Protein AF-A0A926UJN3-F1 (afdb_monomer_lite)

Foldseek 3Di:
DDPPVVVVVVVVVPDPCLVVVLVVLLVVLVVCVVVVNDPPVVSVVVSVVVSVVVVVVVVVVCVVVVVVVVVVVVVVVCVVVVVDDPVNVVVVVVVVVVVVVVVVVVVVVVVD

Structure (mmCIF, N/CA/C/O backbone):
data_AF-A0A926UJN3-F1
#
_entry.id   AF-A0A926UJN3-F1
#
loop_
_atom_site.group_PDB
_atom_site.id
_atom_site.type_symbol
_atom_site.label_atom_id
_atom_site.label_alt_id
_atom_site.label_comp_id
_atom_site.label_asym_id
_atom_site.label_entity_id
_atom_site.label_seq_id
_atom_site.pdbx_PDB_ins_code
_atom_site.Cartn_x
_atom_site.Cartn_y
_atom_site.Cartn_z
_atom_site.occupancy
_atom_site.B_iso_or_equiv
_atom_site.auth_seq_id
_atom_site.auth_comp_id
_atom_site.auth_asym_id
_atom_site.auth_atom_id
_atom_site.pdbx_PDB_model_num
ATOM 1 N N . MET A 1 1 ? -29.491 18.749 19.496 1.00 39.88 1 MET A N 1
ATOM 2 C CA . MET A 1 1 ? -29.226 18.064 18.212 1.00 39.88 1 MET A CA 1
ATOM 3 C C . MET A 1 1 ? -27.749 18.251 17.948 1.00 39.88 1 MET A C 1
ATOM 5 O O . MET A 1 1 ? -27.331 19.320 17.523 1.00 39.88 1 MET A O 1
ATOM 9 N N . ASP A 1 2 ? -26.965 17.272 18.386 1.00 44.94 2 ASP A N 1
ATOM 10 C CA . ASP A 1 2 ? -25.532 17.425 18.615 1.00 44.94 2 ASP A CA 1
ATOM 11 C C . ASP A 1 2 ? -24.741 17.242 17.319 1.00 44.94 2 ASP A C 1
ATOM 13 O O . ASP A 1 2 ? -24.585 16.139 16.801 1.00 44.94 2 ASP A O 1
ATOM 17 N N . ASN A 1 3 ? -24.199 18.349 16.813 1.00 51.34 3 ASN A N 1
ATOM 18 C CA . ASN A 1 3 ? -23.318 18.416 15.643 1.00 51.34 3 ASN A CA 1
ATOM 19 C C . ASN A 1 3 ? -21.894 17.883 15.915 1.00 51.34 3 ASN A C 1
ATOM 21 O O . ASN A 1 3 ? -20.962 18.234 15.197 1.00 51.34 3 ASN A O 1
ATOM 25 N N . ASN A 1 4 ? -21.691 17.047 16.939 1.00 54.56 4 ASN A N 1
ATOM 26 C CA . ASN A 1 4 ? -20.354 16.589 17.341 1.00 54.56 4 ASN A CA 1
ATOM 27 C C . ASN A 1 4 ? -19.987 15.181 16.831 1.00 54.56 4 ASN A C 1
ATOM 29 O O . ASN A 1 4 ? -18.877 14.705 17.055 1.00 54.56 4 ASN A O 1
ATOM 33 N N . ASN A 1 5 ? -20.896 14.519 16.111 1.00 65.56 5 ASN A N 1
ATOM 34 C CA . ASN A 1 5 ? -20.698 13.141 15.649 1.00 65.56 5 ASN A CA 1
ATOM 35 C C . ASN A 1 5 ? -19.831 13.013 14.391 1.00 65.56 5 ASN A C 1
ATOM 37 O O . ASN A 1 5 ? -19.266 11.951 14.158 1.00 65.56 5 ASN A O 1
ATOM 41 N N . TRP A 1 6 ? -19.674 14.072 13.595 1.00 61.94 6 TRP A N 1
ATOM 42 C CA . TRP A 1 6 ? -18.958 13.970 12.319 1.00 61.94 6 TRP A CA 1
ATOM 43 C C . TRP A 1 6 ? -17.430 13.909 12.499 1.00 61.94 6 TRP A C 1
ATOM 45 O O . TRP A 1 6 ? -16.751 13.206 11.754 1.00 61.94 6 TRP A O 1
ATOM 55 N N . LEU A 1 7 ? -16.888 14.572 13.530 1.00 63.06 7 LEU A N 1
ATOM 56 C CA . LEU A 1 7 ? -15.472 14.469 13.911 1.00 63.06 7 LEU A CA 1
ATOM 57 C C . LEU A 1 7 ? -15.157 13.120 14.563 1.00 63.06 7 LEU A C 1
ATOM 59 O O . LEU A 1 7 ? -14.108 12.546 14.292 1.00 63.06 7 LEU A O 1
ATOM 63 N N . GLN A 1 8 ? -16.077 12.582 15.370 1.00 60.38 8 GLN A N 1
ATOM 64 C CA . GLN A 1 8 ? -15.959 11.221 15.899 1.00 60.38 8 GLN A CA 1
ATOM 65 C C . GLN A 1 8 ? -16.030 10.186 14.773 1.00 60.38 8 GLN A C 1
ATOM 67 O O . GLN A 1 8 ? -15.220 9.268 14.748 1.00 60.38 8 GLN A O 1
ATOM 72 N N . GLN A 1 9 ? -16.918 10.373 13.795 1.00 55.62 9 GLN A N 1
ATOM 73 C CA . GLN A 1 9 ? -16.990 9.531 12.601 1.00 55.62 9 GLN A CA 1
ATOM 74 C C . GLN A 1 9 ? -15.716 9.616 11.760 1.00 55.62 9 GLN A C 1
ATOM 76 O O . GLN A 1 9 ? -15.220 8.582 11.337 1.00 55.62 9 GLN A O 1
ATOM 81 N N . LEU A 1 10 ? -15.122 10.798 11.578 1.00 60.38 10 LEU A N 1
ATOM 82 C CA . LEU A 1 10 ? -13.834 10.937 10.886 1.00 60.38 10 LEU A CA 1
ATOM 83 C C . LEU A 1 10 ? -12.664 10.307 11.654 1.00 60.38 10 LEU A C 1
ATOM 85 O O . LEU A 1 10 ? -11.766 9.740 11.039 1.00 60.38 10 LEU A O 1
ATOM 89 N N . MET A 1 11 ? -12.682 10.355 12.986 1.00 54.22 11 MET A N 1
ATOM 90 C CA . MET A 1 11 ? -11.666 9.723 13.834 1.00 54.22 11 MET A CA 1
ATOM 91 C C . MET A 1 11 ? -11.789 8.185 13.822 1.00 54.22 11 MET A C 1
ATOM 93 O O . MET A 1 11 ? -10.777 7.491 13.754 1.00 54.22 11 MET A O 1
ATOM 97 N N . ILE A 1 12 ? -13.023 7.665 13.786 1.00 53.56 12 ILE A N 1
ATOM 98 C CA . ILE A 1 12 ? -13.372 6.244 13.583 1.00 53.56 12 ILE A CA 1
ATOM 99 C C . ILE A 1 12 ? -12.974 5.758 12.183 1.00 53.56 12 ILE A C 1
ATOM 101 O O . ILE A 1 12 ? -12.542 4.624 12.007 1.00 53.56 12 ILE A O 1
ATOM 105 N N . LEU A 1 13 ? -13.076 6.628 11.180 1.00 51.91 13 LEU A N 1
ATOM 106 C CA . LEU A 1 13 ? -12.731 6.305 9.797 1.00 51.91 13 LEU A CA 1
ATOM 107 C C . LEU A 1 13 ? -11.220 6.377 9.512 1.00 51.91 13 LEU A C 1
ATOM 109 O O . LEU A 1 13 ? -10.779 5.848 8.496 1.00 51.91 13 LEU A O 1
ATOM 113 N N . GLY A 1 14 ? -10.426 7.014 10.381 1.00 60.34 14 GLY A N 1
ATOM 114 C CA . GLY A 1 14 ? -9.009 7.288 10.124 1.00 60.34 14 GLY A CA 1
ATOM 115 C C . GLY A 1 14 ? -7.999 6.335 10.772 1.00 60.34 14 GLY A C 1
ATOM 116 O O . GLY A 1 14 ? -6.887 6.225 10.264 1.00 60.34 14 GLY A O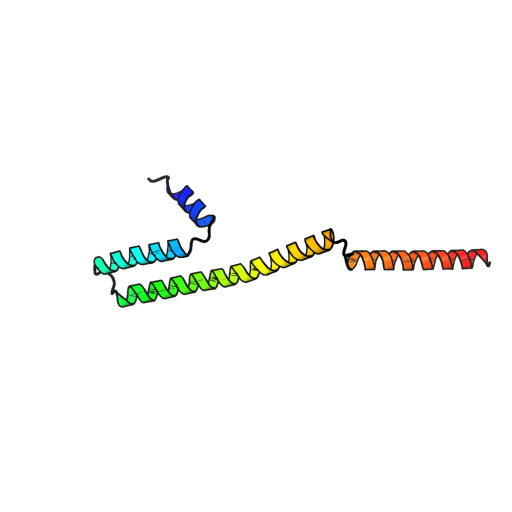 1
ATOM 117 N N . LEU A 1 15 ? -8.324 5.665 11.884 1.00 51.94 15 LEU A N 1
ATOM 118 C CA . LEU A 1 15 ? -7.320 4.949 12.689 1.00 51.94 15 LEU A CA 1
ATOM 119 C C . LEU A 1 15 ? -7.889 3.697 13.378 1.00 51.94 15 LEU A C 1
ATOM 121 O O . LEU A 1 15 ? -8.240 3.759 14.547 1.00 51.94 15 LEU A O 1
ATOM 125 N N . GLY A 1 16 ? -7.951 2.549 12.694 1.00 56.16 16 GLY A N 1
ATOM 126 C CA . GLY A 1 16 ? -7.963 1.211 13.327 1.00 56.16 16 GLY A CA 1
ATOM 127 C C . GLY A 1 16 ? -8.845 1.015 14.580 1.00 56.16 16 GLY A C 1
ATOM 128 O O . GLY A 1 16 ? -8.398 0.420 15.559 1.00 56.16 16 GLY A O 1
ATOM 129 N N . THR A 1 17 ? -10.081 1.527 14.594 1.00 55.62 17 THR A N 1
ATOM 130 C CA . THR A 1 17 ? -10.882 1.713 15.823 1.00 55.62 17 THR A CA 1
ATOM 131 C C . THR A 1 17 ? -11.702 0.505 16.283 1.00 55.62 17 THR A C 1
ATOM 133 O O . THR A 1 17 ? -12.658 0.667 17.041 1.00 55.62 17 THR A O 1
ATOM 136 N N . THR A 1 18 ? -11.381 -0.724 15.882 1.00 61.44 18 THR A N 1
ATOM 137 C CA . THR A 1 18 ? -12.142 -1.890 16.371 1.00 61.44 18 THR A CA 1
ATOM 138 C C . THR A 1 18 ? -12.004 -2.117 17.872 1.00 61.44 18 THR A C 1
ATOM 140 O O . THR A 1 18 ? -12.944 -2.626 18.472 1.00 61.44 18 THR A O 1
ATOM 143 N N . SER A 1 19 ? -10.894 -1.709 18.504 1.00 61.03 19 SER A N 1
ATOM 144 C CA . SER A 1 19 ? -10.773 -1.768 19.970 1.00 61.03 19 SER A CA 1
ATOM 145 C C . SER A 1 19 ? -11.759 -0.822 20.657 1.00 61.03 19 SER A C 1
ATOM 147 O O . SER A 1 19 ? -12.448 -1.228 21.582 1.00 61.03 19 SER A O 1
ATOM 149 N N . LEU A 1 20 ? -11.918 0.402 20.146 1.00 66.12 20 LEU A N 1
ATOM 150 C CA . LEU A 1 20 ? -12.853 1.382 20.705 1.00 66.12 20 LEU A CA 1
ATOM 151 C C . LEU A 1 20 ? -14.318 0.970 20.506 1.00 66.12 20 LEU A C 1
ATOM 153 O O . LEU A 1 20 ? -15.152 1.212 21.376 1.00 66.12 20 LEU A O 1
ATOM 157 N N . VAL A 1 21 ? -14.639 0.325 19.379 1.00 72.12 21 VAL A N 1
ATOM 158 C CA . VAL A 1 21 ? -15.975 -0.245 19.138 1.00 72.12 21 VAL A CA 1
ATOM 159 C C . VAL A 1 21 ? -16.240 -1.423 20.078 1.00 72.12 21 VAL A C 1
ATOM 161 O O . VAL A 1 21 ? -17.320 -1.493 20.664 1.00 72.12 21 VAL A O 1
ATOM 164 N N . ALA A 1 22 ? -15.255 -2.304 20.279 1.00 74.06 22 ALA A N 1
ATOM 165 C CA . ALA A 1 22 ? -15.333 -3.402 21.242 1.00 74.06 22 ALA A CA 1
ATOM 166 C C . ALA A 1 22 ? -15.555 -2.890 22.674 1.00 74.06 22 ALA A C 1
ATOM 168 O O . ALA A 1 22 ? -16.452 -3.364 23.373 1.00 74.06 22 ALA A O 1
ATOM 169 N N . ASP A 1 23 ? -14.803 -1.867 23.083 1.00 74.12 23 ASP A N 1
ATOM 170 C CA . ASP A 1 23 ? -14.932 -1.241 24.399 1.00 74.12 23 ASP A CA 1
ATOM 171 C C . ASP A 1 23 ? -16.307 -0.586 24.577 1.00 74.12 23 ASP A C 1
ATOM 173 O O . ASP A 1 23 ? -16.927 -0.702 25.639 1.00 74.12 23 ASP A O 1
ATOM 177 N N . LYS A 1 24 ? -16.839 0.053 23.525 1.00 80.31 24 LYS A N 1
ATOM 178 C CA . LYS A 1 24 ? -18.170 0.665 23.572 1.00 80.31 24 LYS A CA 1
ATOM 179 C C . LYS A 1 24 ? -19.288 -0.375 23.643 1.00 80.31 24 LYS A C 1
ATOM 181 O O . LYS A 1 24 ? -20.233 -0.181 24.406 1.00 80.31 24 LYS A O 1
ATOM 186 N N . LEU A 1 25 ? -19.174 -1.479 22.905 1.00 78.88 25 LEU A N 1
ATOM 187 C CA . LEU A 1 25 ? -20.114 -2.603 22.981 1.00 78.88 25 LEU A CA 1
ATOM 188 C C . LEU A 1 25 ? -20.117 -3.228 24.377 1.00 78.88 25 LEU A C 1
ATOM 190 O O . LEU A 1 25 ? -21.185 -3.448 24.950 1.00 78.88 25 LEU A O 1
ATOM 194 N N . LYS A 1 26 ? -18.931 -3.426 24.957 1.00 80.25 26 LYS A N 1
ATOM 195 C CA . LYS A 1 26 ? -18.766 -3.925 26.323 1.00 80.25 26 LYS A CA 1
ATOM 196 C C . LYS A 1 26 ? -19.422 -3.014 27.357 1.00 80.25 26 LYS A C 1
ATOM 198 O O . LYS A 1 26 ? -20.152 -3.495 28.217 1.00 80.25 26 LYS A O 1
ATOM 203 N N . GLN A 1 27 ? -19.245 -1.702 27.220 1.00 82.06 27 GLN A N 1
ATOM 204 C CA . GLN A 1 27 ? -19.867 -0.722 28.109 1.00 82.06 27 GLN A CA 1
ATOM 205 C C . GLN A 1 27 ? -21.405 -0.763 28.051 1.00 82.06 27 GLN A C 1
ATOM 207 O O . GLN A 1 27 ? -22.054 -0.769 29.093 1.00 82.06 27 GLN A O 1
ATOM 212 N N . VAL A 1 28 ? -21.988 -0.817 26.848 1.00 83.75 28 VAL A N 1
ATOM 213 C CA . VAL A 1 28 ? -23.452 -0.864 26.667 1.00 83.75 28 VAL A CA 1
ATOM 214 C C . VAL A 1 28 ? -24.033 -2.173 27.204 1.00 83.75 28 VAL A C 1
ATOM 216 O O . VAL A 1 28 ? -25.071 -2.174 27.859 1.00 83.75 28 VAL A O 1
ATOM 219 N N . SER A 1 29 ? -23.345 -3.291 26.978 1.00 81.38 29 SER A N 1
ATOM 220 C CA . SER A 1 29 ? -23.700 -4.582 27.570 1.00 81.38 29 SER A CA 1
ATOM 221 C C . SER A 1 29 ? -23.702 -4.539 29.095 1.00 81.38 29 SER A C 1
ATOM 223 O O . SER A 1 29 ? -24.669 -4.973 29.716 1.00 81.38 29 SER A O 1
ATOM 225 N N . ASP A 1 30 ? -22.644 -4.005 29.709 1.00 83.19 30 ASP A N 1
ATOM 226 C CA . ASP A 1 30 ? -22.536 -3.928 31.167 1.00 83.19 30 ASP A CA 1
ATOM 227 C C . ASP A 1 30 ? -23.653 -3.061 31.775 1.00 83.19 30 ASP A C 1
ATOM 229 O O . ASP A 1 30 ? -24.143 -3.360 32.865 1.00 83.19 30 ASP A O 1
ATOM 233 N N . GLU A 1 31 ? -24.099 -2.017 31.071 1.00 84.19 31 GLU A N 1
ATOM 234 C CA . GLU A 1 31 ? -25.273 -1.221 31.451 1.00 84.19 31 GLU A CA 1
ATOM 235 C C . GLU A 1 31 ? -26.577 -2.030 31.352 1.00 84.19 31 GLU A C 1
ATOM 237 O O . GLU A 1 31 ? -27.379 -2.005 32.283 1.00 84.19 31 GLU A O 1
ATOM 242 N N . LEU A 1 32 ? -26.771 -2.821 30.292 1.00 81.94 32 LEU A N 1
ATOM 243 C CA . LEU A 1 32 ? -27.958 -3.674 30.121 1.00 81.94 32 LEU A CA 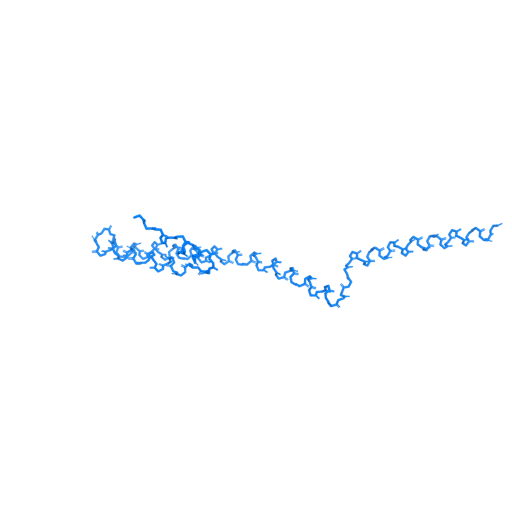1
ATOM 244 C C . LEU A 1 32 ? -28.030 -4.819 31.145 1.00 81.94 32 LEU A C 1
ATOM 246 O O . LEU A 1 32 ? -29.124 -5.193 31.580 1.00 81.94 32 LEU A O 1
ATOM 250 N N . VAL A 1 33 ? -26.875 -5.352 31.549 1.00 85.62 33 VAL A N 1
ATOM 251 C C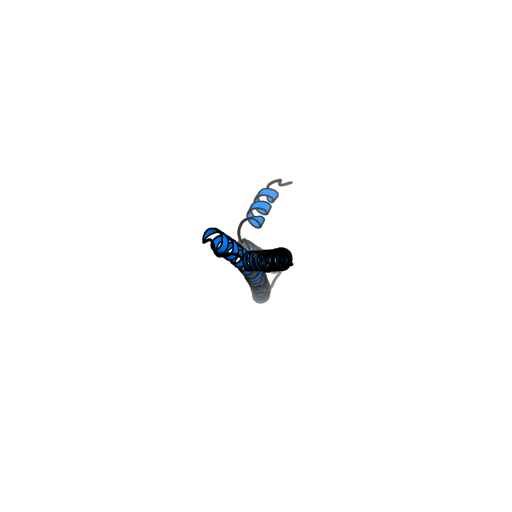A . VAL A 1 33 ? -26.758 -6.346 32.624 1.00 85.62 33 VAL A CA 1
ATOM 252 C C . VAL A 1 33 ? -27.063 -5.712 33.983 1.00 85.62 33 VAL A C 1
ATOM 254 O O . VAL A 1 33 ? -27.803 -6.295 34.776 1.00 85.62 33 VAL A O 1
ATOM 257 N N . LYS A 1 34 ? -26.557 -4.499 34.251 1.00 83.44 34 LYS A N 1
ATOM 258 C CA . LYS A 1 34 ? -26.874 -3.741 35.478 1.00 83.44 34 LYS A CA 1
ATOM 259 C C . LYS A 1 34 ? -28.353 -3.378 35.584 1.00 83.44 34 LYS A C 1
ATOM 261 O O . LYS A 1 34 ? -28.909 -3.441 36.676 1.00 83.44 34 LYS A O 1
ATOM 266 N N . ASP A 1 35 ? -28.986 -3.062 34.460 1.00 85.38 35 ASP A N 1
ATOM 267 C CA . ASP A 1 35 ? -30.424 -2.806 34.348 1.00 85.38 35 ASP A CA 1
ATOM 268 C C . ASP A 1 35 ? -31.287 -4.075 34.508 1.00 85.38 35 ASP A C 1
ATOM 270 O O . ASP A 1 35 ? -32.516 -3.988 34.502 1.00 85.38 35 ASP A O 1
ATOM 274 N N . GLY A 1 36 ? -30.671 -5.262 34.609 1.00 80.38 36 GLY A N 1
ATOM 275 C CA . GLY A 1 36 ? -31.362 -6.550 34.727 1.00 80.38 36 GLY A CA 1
ATOM 276 C C . GLY A 1 36 ? -32.070 -7.004 33.447 1.00 80.38 36 GLY A C 1
ATOM 277 O O . GLY A 1 36 ? -32.836 -7.964 33.474 1.00 80.38 36 GLY A O 1
ATOM 278 N N . LYS A 1 37 ? -31.829 -6.321 32.320 1.00 79.44 37 LYS A N 1
ATOM 279 C CA . LYS A 1 37 ? -32.436 -6.621 31.013 1.00 79.44 37 LYS A CA 1
ATOM 280 C C . LYS A 1 37 ? -31.680 -7.705 30.248 1.00 79.44 37 LYS A C 1
ATOM 282 O O . LYS A 1 37 ? -32.212 -8.234 29.275 1.00 79.44 37 LYS A O 1
ATOM 287 N N . LEU A 1 38 ? -30.453 -8.021 30.665 1.00 80.12 38 LEU A N 1
ATOM 288 C CA . LEU A 1 38 ? -29.606 -9.026 30.033 1.00 80.12 38 LEU A CA 1
ATOM 289 C C . LEU A 1 38 ? -28.866 -9.864 31.077 1.00 80.12 38 LEU A C 1
ATOM 291 O O . LEU A 1 38 ? -28.404 -9.341 32.090 1.00 80.12 38 LEU A O 1
ATOM 295 N N . HIS A 1 39 ? -28.713 -11.162 30.813 1.00 82.19 39 HIS A N 1
ATOM 296 C CA . HIS A 1 39 ? -27.905 -12.030 31.666 1.00 82.19 39 HIS A CA 1
ATOM 297 C C . HIS A 1 39 ? -26.399 -11.803 31.424 1.00 82.19 39 HIS A C 1
ATOM 299 O O . HIS A 1 39 ? -25.984 -11.729 30.264 1.00 82.19 39 HIS A O 1
ATOM 305 N N . PRO A 1 40 ? -25.565 -11.750 32.484 1.00 80.88 40 PRO A N 1
ATOM 306 C CA . PRO A 1 40 ? -24.129 -11.482 32.372 1.00 80.88 40 PRO A CA 1
ATOM 307 C C . PRO A 1 40 ? -23.375 -12.478 31.485 1.00 80.88 40 PRO A C 1
ATOM 309 O O . PRO A 1 40 ? -22.471 -12.073 30.755 1.00 80.88 40 PRO A O 1
ATOM 312 N N . GLU A 1 41 ? -23.722 -13.770 31.547 1.00 83.00 41 GLU A N 1
ATOM 313 C CA . GLU A 1 41 ? -23.081 -14.792 30.711 1.00 83.00 41 GLU A CA 1
ATOM 314 C C . GLU A 1 41 ? -23.355 -14.564 29.221 1.00 83.00 41 GLU A C 1
ATOM 316 O O . GLU A 1 41 ? -22.423 -14.557 28.420 1.00 83.00 41 GLU A O 1
ATOM 321 N N . GLN A 1 42 ? -24.612 -14.301 28.860 1.00 79.38 42 GLN A N 1
ATOM 322 C CA . GLN A 1 42 ? -25.022 -14.113 27.465 1.00 79.38 42 GLN A CA 1
ATOM 323 C C . GLN A 1 42 ? -24.430 -12.834 26.865 1.00 79.38 42 GLN A C 1
ATOM 325 O O . GLN A 1 42 ? -24.046 -12.808 25.700 1.00 79.38 42 GLN A O 1
ATOM 330 N N . ALA A 1 43 ? -24.316 -11.773 27.667 1.00 79.56 43 ALA A N 1
ATOM 331 C CA . ALA A 1 43 ? -23.761 -10.501 27.219 1.00 79.56 43 ALA A CA 1
ATOM 332 C C . ALA A 1 43 ? -22.282 -10.629 26.813 1.00 79.56 43 ALA A C 1
ATOM 334 O O . ALA A 1 43 ? -21.864 -10.110 25.778 1.00 79.56 43 ALA A O 1
ATOM 335 N N . LYS A 1 44 ? -21.498 -11.366 27.612 1.00 81.50 44 LYS A N 1
ATOM 336 C CA . LYS A 1 44 ? -20.076 -11.608 27.338 1.00 81.50 44 LYS A CA 1
ATOM 337 C C . LYS A 1 44 ? -19.862 -12.443 26.084 1.00 81.50 44 LYS A C 1
ATOM 339 O O . LYS A 1 44 ? -19.015 -12.085 25.277 1.00 81.50 44 LYS A O 1
ATOM 344 N N . GLU A 1 45 ? -20.630 -13.515 25.921 1.00 85.50 45 GLU A N 1
ATOM 345 C CA . GLU A 1 45 ? -20.501 -14.424 24.778 1.00 85.50 45 GLU A CA 1
ATOM 346 C C . GLU A 1 45 ? -20.789 -13.703 23.453 1.00 85.50 45 GLU A C 1
ATOM 348 O O . GLU A 1 45 ? -19.989 -13.761 22.522 1.00 85.50 45 GLU A O 1
ATOM 353 N N . VAL A 1 46 ? -21.860 -12.902 23.413 1.00 84.31 46 VAL A N 1
ATOM 354 C CA . VAL A 1 46 ? -22.228 -12.110 22.229 1.00 84.31 46 VAL A CA 1
ATOM 355 C C . VAL A 1 46 ? -21.155 -11.075 21.873 1.00 84.31 46 VAL A C 1
ATOM 357 O O . VAL A 1 46 ? -20.855 -10.874 20.697 1.00 84.31 46 VAL A O 1
ATOM 360 N N . ILE A 1 47 ? -20.562 -10.406 22.866 1.00 83.44 47 ILE A N 1
ATOM 361 C CA . ILE A 1 47 ? -19.501 -9.422 22.611 1.00 83.44 47 ILE A CA 1
ATOM 362 C C . ILE A 1 47 ? -18.223 -10.098 22.133 1.00 83.44 47 ILE A C 1
ATOM 364 O O . ILE A 1 47 ? -17.619 -9.620 21.174 1.00 83.44 47 ILE A O 1
ATOM 368 N N . ASP A 1 48 ? -17.807 -11.187 22.775 1.00 84.62 48 ASP A N 1
ATOM 369 C CA . ASP A 1 48 ? -16.581 -11.892 22.405 1.00 84.62 48 ASP A CA 1
ATOM 370 C C . ASP A 1 48 ? -16.644 -12.408 20.961 1.00 84.62 48 ASP A C 1
ATOM 372 O O . ASP A 1 48 ? -15.657 -12.297 20.226 1.00 84.62 48 ASP A O 1
ATOM 376 N N . ASP A 1 49 ? -17.806 -12.895 20.521 1.00 85.38 49 ASP A N 1
ATOM 377 C CA . ASP A 1 49 ? -18.013 -13.345 19.144 1.00 85.38 49 ASP A CA 1
ATOM 378 C C . ASP A 1 49 ? -17.964 -12.188 18.139 1.00 85.38 49 ASP A C 1
ATOM 380 O O . ASP A 1 49 ? -17.266 -12.276 17.124 1.00 85.38 49 ASP A O 1
ATOM 384 N N . LEU A 1 50 ? -18.618 -11.064 18.448 1.00 82.31 50 LEU A N 1
ATOM 385 C CA . LEU A 1 50 ? -18.569 -9.858 17.615 1.00 82.31 50 LEU A CA 1
ATOM 386 C C . LEU A 1 50 ? -17.143 -9.311 17.483 1.00 82.31 50 LEU A C 1
ATOM 388 O O . LEU A 1 50 ? -16.702 -8.952 16.390 1.00 82.31 50 LEU A O 1
ATOM 392 N N . VAL A 1 51 ? -16.394 -9.270 18.585 1.00 82.19 51 VAL A N 1
ATOM 393 C CA . VAL A 1 51 ? -15.007 -8.795 18.595 1.00 82.19 51 VAL A CA 1
ATOM 394 C C . VAL A 1 51 ? -14.105 -9.721 17.785 1.00 82.19 51 VAL A C 1
ATOM 396 O O . VAL A 1 51 ? -13.310 -9.235 16.979 1.00 82.19 51 VAL A O 1
ATOM 399 N N . LYS A 1 52 ? -14.244 -11.043 17.938 1.00 82.94 52 LYS A N 1
ATOM 400 C CA . LYS A 1 52 ? -13.493 -12.017 17.131 1.00 82.94 52 LYS A CA 1
ATOM 401 C C . LYS A 1 52 ? -13.783 -11.871 15.644 1.00 82.94 52 LYS A C 1
ATOM 403 O O . LYS A 1 52 ? -12.849 -11.887 14.844 1.00 82.94 52 LYS A O 1
ATOM 408 N N . GLN A 1 53 ? -15.047 -11.705 15.266 1.00 81.44 53 GLN A N 1
ATOM 409 C CA . GLN A 1 53 ? -15.421 -11.553 13.865 1.00 81.44 53 GLN A CA 1
ATOM 410 C C . GLN A 1 53 ? -14.828 -10.273 13.257 1.00 81.44 53 GLN A C 1
ATOM 412 O O . GLN A 1 53 ? -14.219 -10.326 12.189 1.00 81.44 53 GLN A O 1
ATOM 417 N N . LEU A 1 54 ? -14.893 -9.150 13.980 1.00 76.50 54 LEU A N 1
ATOM 418 C CA . LEU A 1 54 ? -14.286 -7.882 13.556 1.00 76.50 54 LEU A CA 1
ATOM 419 C C . LEU A 1 54 ? -12.756 -7.964 13.422 1.00 76.50 54 LEU A C 1
ATOM 421 O O . LEU A 1 54 ? -12.165 -7.324 12.550 1.00 76.50 54 LEU A O 1
ATOM 425 N N . GLN A 1 55 ? -12.097 -8.741 14.283 1.00 75.12 55 GLN A N 1
ATOM 426 C CA . GLN A 1 55 ? -10.657 -8.991 14.190 1.00 75.12 55 GLN A CA 1
ATOM 427 C C . GLN A 1 55 ? -10.308 -9.847 12.964 1.00 75.12 55 GLN A C 1
ATOM 429 O O . GLN A 1 55 ? -9.348 -9.536 12.255 1.00 75.12 55 GLN A O 1
ATOM 434 N N . LEU A 1 56 ? -11.096 -10.888 12.678 1.00 75.94 56 LEU A N 1
ATOM 435 C CA . LEU A 1 56 ? -10.905 -11.766 11.519 1.00 75.94 56 LEU A CA 1
ATOM 436 C C . LEU A 1 56 ? -11.118 -11.036 10.187 1.00 75.94 56 LEU A C 1
ATOM 438 O O . LEU A 1 56 ? -10.340 -11.232 9.252 1.00 75.94 56 LEU A O 1
ATOM 442 N N . GLU A 1 57 ? -12.144 -10.192 10.085 1.00 70.00 57 GLU A N 1
ATOM 443 C CA . GLU A 1 57 ? -12.407 -9.393 8.880 1.00 70.00 57 GLU A CA 1
ATOM 444 C C . GLU A 1 57 ? -11.277 -8.395 8.605 1.00 70.00 57 GLU A C 1
ATOM 446 O O . GLU A 1 57 ? -10.816 -8.266 7.469 1.00 70.00 57 GLU A O 1
ATOM 451 N N . GLN A 1 58 ? -10.751 -7.750 9.649 1.00 66.12 58 GLN A N 1
ATOM 452 C CA . GLN A 1 58 ? -9.581 -6.885 9.516 1.00 66.12 58 GLN A CA 1
ATOM 453 C C . GLN A 1 58 ? -8.340 -7.633 9.067 1.00 66.12 58 GLN A C 1
ATOM 455 O O . GLN A 1 58 ? -7.597 -7.127 8.232 1.00 66.12 58 GLN A O 1
ATOM 460 N N . GLN A 1 59 ? -8.080 -8.806 9.636 1.00 65.62 59 GLN A N 1
ATOM 461 C CA . GLN A 1 59 ? -6.890 -9.571 9.292 1.00 65.62 59 GLN A CA 1
ATOM 462 C C . GLN A 1 59 ? -6.919 -9.996 7.816 1.00 65.62 59 GLN A C 1
ATOM 464 O O . GLN A 1 59 ? -5.897 -9.915 7.135 1.00 65.62 59 GLN A O 1
ATOM 469 N N . GLN A 1 60 ? -8.101 -10.343 7.299 1.00 66.31 60 GLN A N 1
ATOM 470 C CA . GLN A 1 60 ? -8.313 -10.638 5.880 1.00 66.31 60 GLN A CA 1
ATOM 471 C C . GLN A 1 60 ? -8.129 -9.401 4.984 1.00 66.31 60 GLN A C 1
ATOM 473 O O . GLN A 1 60 ? -7.450 -9.478 3.961 1.00 66.31 60 GLN A O 1
ATOM 478 N N . GLN A 1 61 ? -8.673 -8.243 5.373 1.00 64.12 61 GLN A N 1
ATOM 479 C CA . GLN A 1 61 ? -8.492 -6.992 4.620 1.00 64.12 61 GLN A CA 1
ATOM 480 C C . GLN A 1 61 ? -7.043 -6.490 4.639 1.00 64.12 61 GLN A C 1
ATOM 482 O O . GLN A 1 61 ? -6.536 -5.989 3.630 1.00 64.12 61 GLN A O 1
ATOM 487 N N . GLN A 1 62 ? -6.356 -6.641 5.773 1.00 60.66 62 GLN A N 1
ATOM 488 C CA . GLN A 1 62 ? -4.946 -6.303 5.887 1.00 60.66 62 GLN A CA 1
ATOM 489 C C . GLN A 1 62 ? -4.121 -7.188 4.959 1.00 60.66 62 GLN A C 1
ATOM 491 O O . GLN A 1 62 ? -3.424 -6.629 4.128 1.00 60.66 62 GLN A O 1
ATOM 496 N N . GLN A 1 63 ? -4.265 -8.518 4.986 1.00 60.78 63 GLN A N 1
ATOM 497 C CA . GLN A 1 63 ? -3.513 -9.402 4.080 1.00 60.78 63 GLN A CA 1
ATOM 498 C C . GLN A 1 63 ? -3.697 -9.048 2.596 1.00 60.78 63 GLN A C 1
ATOM 500 O O . GLN A 1 63 ? -2.707 -8.907 1.882 1.00 60.78 63 GLN A O 1
ATOM 505 N N . GLY A 1 64 ? -4.937 -8.828 2.141 1.00 61.53 64 GLY A N 1
ATOM 506 C CA . GLY A 1 64 ? -5.200 -8.505 0.734 1.00 61.53 64 GLY A CA 1
ATOM 507 C C . GLY A 1 64 ? -4.614 -7.159 0.288 1.00 61.53 64 GLY A C 1
ATOM 508 O O . GLY A 1 64 ? -4.058 -7.046 -0.803 1.00 61.53 64 GLY A O 1
ATOM 509 N N . SER A 1 65 ? -4.695 -6.131 1.138 1.00 61.34 65 SER A N 1
ATOM 510 C CA . SER A 1 65 ? -4.159 -4.802 0.805 1.00 61.34 65 SER A CA 1
ATOM 511 C C . SER A 1 65 ? -2.635 -4.714 0.936 1.00 61.34 65 SER A C 1
ATOM 513 O O . SER A 1 65 ? -1.993 -3.987 0.167 1.00 61.34 65 SER A O 1
ATOM 515 N N . TRP A 1 66 ? -2.053 -5.469 1.873 1.00 62.75 66 TRP A N 1
ATOM 516 C CA . TRP A 1 66 ? -0.616 -5.489 2.120 1.00 62.75 66 TRP A CA 1
ATOM 517 C C . TRP A 1 66 ? 0.133 -6.116 0.948 1.00 62.75 66 TRP A C 1
ATOM 519 O O . TRP A 1 66 ? 1.090 -5.515 0.468 1.00 62.75 66 TRP A O 1
ATOM 529 N N . ASP 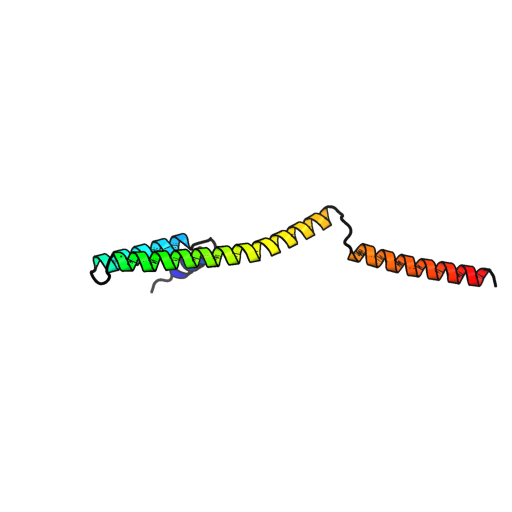A 1 67 ? -0.342 -7.242 0.406 1.00 66.19 67 ASP A N 1
ATOM 530 C CA . ASP A 1 67 ? 0.297 -7.907 -0.739 1.00 66.19 67 ASP A CA 1
ATOM 531 C C . ASP A 1 67 ? 0.326 -7.018 -1.988 1.00 66.19 67 ASP A C 1
ATOM 533 O O . ASP A 1 67 ? 1.354 -6.904 -2.666 1.00 66.19 67 ASP A O 1
ATOM 537 N N . GLU A 1 68 ? -0.768 -6.313 -2.281 1.00 71.06 68 GLU A N 1
ATOM 538 C CA . GLU A 1 68 ? -0.812 -5.395 -3.419 1.00 71.06 68 GLU A CA 1
ATOM 539 C C . GLU A 1 68 ? 0.083 -4.168 -3.226 1.00 71.06 68 GLU A C 1
ATOM 541 O O . GLU A 1 68 ? 0.754 -3.725 -4.165 1.00 71.06 68 GLU A O 1
ATOM 546 N N . GLN A 1 69 ? 0.090 -3.579 -2.025 1.00 73.38 69 GLN A N 1
ATOM 547 C CA . GLN A 1 69 ? 0.976 -2.457 -1.716 1.00 73.38 69 GLN A CA 1
ATOM 548 C C . GLN A 1 69 ? 2.447 -2.876 -1.755 1.00 73.38 69 GLN A C 1
ATOM 550 O O . GLN A 1 69 ? 3.259 -2.149 -2.329 1.00 73.38 69 GLN A O 1
ATOM 555 N N . MET A 1 70 ? 2.773 -4.055 -1.226 1.00 75.50 70 MET A N 1
ATOM 556 C CA . MET A 1 70 ? 4.115 -4.630 -1.231 1.00 75.50 70 MET A CA 1
ATOM 557 C C . MET A 1 70 ? 4.581 -4.902 -2.665 1.00 75.50 70 MET A C 1
ATOM 559 O O . MET A 1 70 ? 5.656 -4.451 -3.056 1.00 75.50 70 MET A O 1
ATOM 563 N N . GLN A 1 71 ? 3.753 -5.534 -3.506 1.00 75.94 71 GLN A N 1
ATOM 564 C CA . GLN A 1 71 ? 4.080 -5.750 -4.921 1.00 75.94 71 GLN A CA 1
ATOM 565 C C . GLN A 1 71 ? 4.290 -4.441 -5.687 1.00 75.94 71 GLN A C 1
ATOM 567 O O . GLN A 1 71 ? 5.166 -4.368 -6.551 1.00 75.94 71 GLN A O 1
ATOM 572 N N . ARG A 1 72 ? 3.487 -3.404 -5.413 1.00 78.94 72 ARG A N 1
ATOM 573 C CA . ARG A 1 72 ? 3.669 -2.077 -6.024 1.00 78.94 72 ARG A CA 1
ATOM 574 C C . ARG A 1 72 ? 4.989 -1.442 -5.587 1.00 78.94 72 ARG A C 1
ATOM 576 O O . ARG A 1 72 ? 5.736 -0.991 -6.448 1.00 78.94 72 ARG A O 1
ATOM 583 N N . GLN A 1 73 ? 5.307 -1.465 -4.293 1.00 78.44 73 GLN A N 1
ATOM 584 C CA . GLN A 1 73 ? 6.575 -0.937 -3.780 1.00 78.44 73 GLN A CA 1
ATOM 585 C C . GLN A 1 73 ? 7.782 -1.685 -4.343 1.00 78.44 73 GLN A C 1
ATOM 587 O O . GLN A 1 73 ? 8.712 -1.053 -4.831 1.00 78.44 73 GLN A O 1
ATOM 592 N N . VAL A 1 74 ? 7.743 -3.018 -4.361 1.00 79.19 74 VAL A N 1
ATOM 593 C CA . VAL A 1 74 ? 8.811 -3.841 -4.939 1.00 79.19 74 VAL A CA 1
ATOM 594 C C . VAL A 1 74 ? 8.999 -3.526 -6.426 1.00 79.19 74 VAL A C 1
ATOM 596 O O . VAL A 1 74 ? 10.132 -3.344 -6.864 1.00 79.19 74 VAL A O 1
ATOM 599 N N . ARG A 1 75 ? 7.914 -3.387 -7.204 1.00 73.19 75 ARG A N 1
ATOM 600 C CA . ARG A 1 75 ? 8.004 -2.976 -8.617 1.00 73.19 75 ARG A CA 1
ATOM 601 C C . ARG A 1 75 ? 8.627 -1.594 -8.795 1.00 73.19 75 ARG A C 1
ATOM 603 O O . ARG A 1 75 ? 9.369 -1.414 -9.755 1.00 73.19 75 ARG A O 1
ATOM 610 N N . ASN A 1 76 ? 8.335 -0.644 -7.911 1.00 77.62 76 ASN A N 1
ATOM 611 C CA . ASN A 1 76 ? 8.917 0.698 -7.970 1.00 77.62 76 ASN A CA 1
ATOM 612 C C . ASN A 1 76 ? 10.411 0.667 -7.623 1.00 77.62 76 ASN A C 1
ATOM 614 O O . ASN A 1 76 ? 11.218 1.206 -8.367 1.00 77.62 76 ASN A O 1
ATOM 618 N N . ILE A 1 77 ? 10.798 -0.072 -6.581 1.00 76.75 77 ILE A N 1
ATOM 619 C CA . ILE A 1 77 ? 12.206 -0.236 -6.195 1.00 76.75 77 ILE A CA 1
ATOM 620 C C . ILE A 1 77 ? 13.004 -0.928 -7.306 1.00 76.75 77 ILE A C 1
ATOM 622 O O . ILE A 1 77 ? 14.120 -0.520 -7.604 1.00 76.75 77 ILE A O 1
ATOM 626 N N . MET A 1 78 ? 12.446 -1.952 -7.960 1.00 72.00 78 MET A N 1
ATOM 627 C CA . MET A 1 78 ? 13.111 -2.595 -9.100 1.00 72.00 78 MET A CA 1
ATOM 628 C C . MET A 1 78 ? 13.336 -1.622 -10.269 1.00 72.00 78 MET A C 1
ATOM 630 O O . MET A 1 78 ? 14.365 -1.715 -10.935 1.00 72.00 78 MET A O 1
ATOM 634 N N . GLN A 1 79 ? 12.412 -0.684 -10.501 1.00 68.75 79 GLN A N 1
ATOM 635 C CA . GLN A 1 79 ? 12.580 0.367 -11.511 1.00 68.75 79 GLN A CA 1
ATOM 636 C C . GLN A 1 79 ? 13.674 1.356 -11.113 1.00 68.75 79 GLN A C 1
ATOM 638 O O . GLN A 1 79 ? 14.521 1.683 -11.941 1.00 68.75 79 GLN A O 1
ATOM 643 N N . ASP A 1 80 ? 13.703 1.765 -9.845 1.00 70.06 80 ASP A N 1
ATOM 644 C CA . ASP A 1 80 ? 14.711 2.688 -9.313 1.00 70.06 80 ASP A CA 1
ATOM 645 C C . ASP A 1 80 ? 16.118 2.063 -9.285 1.00 70.06 80 ASP A C 1
ATOM 647 O O . ASP A 1 80 ? 17.113 2.754 -9.493 1.00 70.06 80 ASP A O 1
ATOM 651 N N . LEU A 1 81 ? 16.215 0.742 -9.091 1.00 69.38 81 LEU A N 1
ATOM 652 C CA . LEU A 1 81 ? 17.464 -0.026 -9.173 1.00 69.38 81 LEU A CA 1
ATOM 653 C C . LEU A 1 81 ? 17.919 -0.301 -10.618 1.00 69.38 81 LEU A C 1
ATOM 655 O O . LEU A 1 81 ? 18.956 -0.932 -10.821 1.00 69.38 81 LEU A O 1
ATOM 659 N N . GLY A 1 82 ? 17.164 0.154 -11.624 1.00 64.94 82 GLY A N 1
ATOM 660 C CA . GLY A 1 82 ? 17.510 -0.015 -13.036 1.00 64.94 82 GLY A CA 1
ATOM 661 C C . GLY A 1 82 ? 17.394 -1.457 -13.536 1.00 64.94 82 GLY A C 1
ATOM 662 O O . GLY A 1 82 ? 18.015 -1.808 -14.540 1.00 64.94 82 GLY A O 1
ATOM 663 N N . VAL A 1 83 ? 16.617 -2.309 -12.855 1.00 70.38 83 VAL A N 1
ATOM 664 C CA . VAL A 1 83 ? 16.301 -3.651 -13.355 1.00 70.38 83 VAL A CA 1
ATOM 665 C C . VAL A 1 83 ? 15.390 -3.482 -14.569 1.00 70.38 83 VAL A C 1
ATOM 667 O O . VAL A 1 83 ? 14.221 -3.119 -14.429 1.00 70.38 83 VAL A O 1
ATOM 670 N N . ALA A 1 84 ? 15.941 -3.721 -15.762 1.00 64.19 84 ALA A N 1
ATOM 671 C CA . ALA A 1 84 ? 15.196 -3.636 -17.013 1.00 64.19 84 ALA A CA 1
ATOM 672 C C . ALA A 1 84 ? 13.945 -4.516 -16.932 1.00 64.19 84 ALA A C 1
ATOM 674 O O . ALA A 1 84 ? 14.016 -5.698 -16.571 1.00 64.19 84 ALA A O 1
ATOM 675 N N . ARG A 1 85 ? 12.783 -3.945 -17.258 1.00 68.38 85 ARG A N 1
ATOM 676 C CA . ARG A 1 85 ? 11.537 -4.710 -17.270 1.00 68.38 85 ARG A CA 1
ATOM 677 C C . ARG A 1 85 ? 11.625 -5.752 -18.382 1.00 68.38 85 ARG A C 1
ATOM 679 O O . ARG A 1 85 ? 12.127 -5.463 -19.467 1.00 68.38 85 ARG A O 1
ATOM 686 N N . GLN A 1 86 ? 11.059 -6.937 -18.156 1.00 74.62 86 GLN A N 1
ATOM 687 C CA . GLN A 1 86 ? 10.996 -7.991 -19.179 1.00 74.62 86 GLN A CA 1
ATOM 688 C C . GLN A 1 86 ? 10.425 -7.462 -20.508 1.00 74.62 86 GLN A C 1
ATOM 690 O O . GLN A 1 86 ? 10.945 -7.769 -21.573 1.00 74.62 86 GLN A O 1
ATOM 695 N N . SER A 1 87 ? 9.432 -6.570 -20.437 1.00 75.06 87 SER A N 1
ATOM 696 C CA . SER A 1 87 ? 8.840 -5.904 -21.601 1.00 75.06 87 SER A CA 1
ATOM 697 C C . SER A 1 87 ? 9.828 -5.050 -22.401 1.00 75.06 87 SER A C 1
ATOM 699 O O . SER A 1 87 ? 9.747 -5.008 -23.623 1.00 75.06 87 SER A O 1
ATOM 701 N N . GLU A 1 88 ? 10.752 -4.361 -21.727 1.00 76.00 88 GLU A N 1
ATOM 702 C CA . GLU A 1 88 ? 11.766 -3.524 -22.379 1.00 76.00 88 GLU A CA 1
ATOM 703 C C . GLU A 1 88 ? 12.823 -4.401 -23.057 1.00 76.00 88 GLU A C 1
ATOM 705 O O . GLU A 1 88 ? 13.236 -4.126 -24.182 1.00 76.00 88 GLU A O 1
ATOM 710 N N . VAL A 1 89 ? 13.209 -5.506 -22.410 1.00 83.31 89 VAL A N 1
ATOM 711 C CA . VAL A 1 89 ? 14.104 -6.517 -22.995 1.00 83.31 89 VAL A CA 1
ATOM 712 C C . VAL A 1 89 ? 13.474 -7.148 -24.240 1.00 83.31 89 VAL A C 1
ATOM 714 O O . VAL A 1 89 ? 14.140 -7.282 -25.270 1.00 83.31 89 VAL A O 1
ATOM 717 N N . ASP A 1 90 ? 12.185 -7.479 -24.183 1.00 82.69 90 ASP A N 1
ATOM 718 C CA . ASP A 1 90 ? 11.456 -8.067 -25.308 1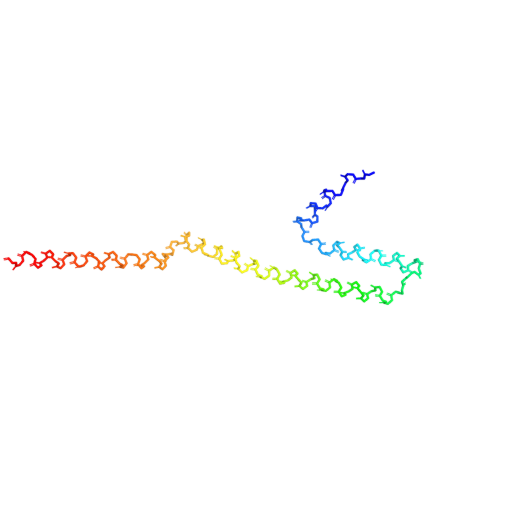.00 82.69 90 ASP A CA 1
ATOM 719 C C . ASP A 1 90 ? 11.29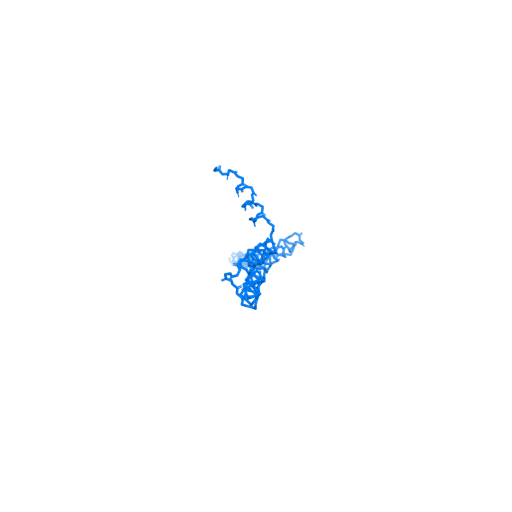5 -7.070 -26.472 1.00 82.69 90 ASP A C 1
ATOM 721 O O . ASP A 1 90 ? 11.464 -7.438 -27.640 1.00 82.69 90 ASP A O 1
ATOM 725 N N . GLU A 1 91 ? 11.048 -5.787 -26.182 1.00 88.12 91 GLU A N 1
ATOM 726 C CA . GLU A 1 91 ? 11.010 -4.734 -27.203 1.00 88.12 91 GLU A CA 1
ATOM 727 C C . GLU A 1 91 ? 12.374 -4.567 -27.889 1.00 88.12 91 GLU A C 1
ATOM 729 O O . GLU A 1 91 ? 12.454 -4.505 -29.123 1.00 88.12 91 GLU A O 1
ATOM 734 N N . LEU A 1 92 ? 13.455 -4.533 -27.103 1.00 88.56 92 LEU A N 1
ATOM 735 C CA . LEU A 1 92 ? 14.819 -4.444 -27.620 1.00 88.56 92 LEU A CA 1
ATOM 736 C C . LEU A 1 92 ? 15.159 -5.649 -28.497 1.00 88.56 92 LEU A C 1
ATOM 738 O O . LEU A 1 92 ? 15.689 -5.463 -29.593 1.00 88.56 92 LEU A O 1
ATOM 742 N N . ARG A 1 93 ? 14.776 -6.862 -28.087 1.00 91.06 93 ARG A N 1
ATOM 743 C CA . ARG A 1 93 ? 14.944 -8.073 -28.899 1.00 91.06 93 ARG A CA 1
ATOM 744 C C . ARG A 1 93 ? 14.208 -7.964 -30.234 1.00 91.06 93 ARG A C 1
ATOM 746 O O . ARG A 1 93 ? 14.801 -8.192 -31.283 1.00 91.06 93 ARG A O 1
ATOM 753 N N . GLY A 1 94 ? 12.956 -7.504 -30.223 1.00 92.75 94 GLY A N 1
ATOM 754 C CA . GLY A 1 94 ? 12.198 -7.280 -31.454 1.00 92.75 94 GLY A CA 1
ATOM 755 C C . GLY A 1 94 ? 12.821 -6.215 -32.368 1.00 92.75 94 GLY A C 1
ATOM 756 O O . GLY A 1 94 ? 12.754 -6.334 -33.594 1.00 92.75 94 GLY A O 1
ATOM 757 N N . ARG A 1 95 ? 13.432 -5.165 -31.801 1.00 94.00 95 ARG A N 1
ATOM 758 C CA . ARG A 1 95 ? 14.179 -4.151 -32.568 1.00 94.00 95 ARG A CA 1
ATOM 759 C C . ARG A 1 95 ? 15.441 -4.740 -33.196 1.00 94.00 95 ARG A C 1
ATOM 761 O O . ARG A 1 95 ? 15.688 -4.461 -34.368 1.00 94.00 95 ARG A O 1
ATOM 768 N N . ILE A 1 96 ? 16.184 -5.568 -32.461 1.00 94.94 96 ILE A N 1
ATOM 769 C CA . ILE A 1 96 ? 17.370 -6.276 -32.962 1.00 94.94 96 ILE A CA 1
ATOM 770 C C . ILE A 1 96 ? 16.985 -7.189 -34.128 1.00 94.94 96 ILE A C 1
ATOM 772 O O . ILE A 1 96 ? 17.537 -7.039 -35.214 1.00 94.94 96 ILE A O 1
ATOM 776 N N . ASP A 1 97 ? 15.949 -8.017 -33.979 1.00 94.44 97 ASP A N 1
ATOM 777 C CA . ASP A 1 97 ? 15.500 -8.932 -35.038 1.00 94.44 97 ASP A CA 1
ATOM 778 C C . ASP A 1 97 ? 15.109 -8.206 -36.339 1.00 94.44 97 ASP A C 1
ATOM 780 O O . ASP A 1 97 ? 15.228 -8.753 -37.443 1.00 94.44 97 ASP A O 1
ATOM 784 N N . ARG A 1 98 ? 14.577 -6.981 -36.229 1.00 94.44 98 ARG A N 1
ATOM 785 C CA . ARG A 1 98 ? 14.253 -6.134 -37.387 1.00 94.44 98 ARG A CA 1
ATOM 786 C C . ARG A 1 98 ? 15.510 -5.562 -38.030 1.00 94.44 98 ARG A C 1
ATOM 788 O O . ARG A 1 98 ? 15.620 -5.612 -39.253 1.00 94.44 98 ARG A O 1
ATOM 795 N N . LEU A 1 99 ? 16.447 -5.060 -37.228 1.00 94.62 99 LEU A N 1
ATOM 796 C CA . LEU A 1 99 ? 17.725 -4.543 -37.720 1.00 94.62 99 LEU A CA 1
ATOM 797 C C . LEU A 1 99 ? 18.536 -5.641 -38.414 1.00 94.62 99 LEU A C 1
ATOM 799 O O . LEU A 1 99 ? 19.009 -5.431 -39.524 1.00 94.62 99 LEU A O 1
ATOM 803 N N . GLU A 1 100 ? 18.610 -6.841 -37.839 1.00 93.31 100 GLU A N 1
ATOM 804 C CA . GLU A 1 100 ? 19.295 -7.978 -38.460 1.00 93.31 100 GLU A CA 1
ATOM 805 C C . GLU A 1 100 ? 18.684 -8.370 -39.810 1.00 93.31 100 GLU A C 1
ATOM 807 O O . GLU A 1 100 ? 19.389 -8.747 -40.744 1.00 93.31 100 GLU A O 1
ATOM 812 N N . ARG A 1 101 ? 17.353 -8.301 -39.944 1.00 93.19 101 ARG A N 1
ATOM 813 C CA . ARG A 1 101 ? 16.681 -8.520 -41.234 1.00 93.19 101 ARG A CA 1
ATOM 814 C C . ARG A 1 101 ? 17.028 -7.432 -42.247 1.00 93.19 101 ARG A C 1
ATOM 816 O O . ARG A 1 101 ? 17.349 -7.760 -43.381 1.00 93.19 101 ARG A O 1
ATOM 823 N N . GLN A 1 102 ? 17.019 -6.167 -41.832 1.00 92.25 102 GLN A N 1
ATOM 824 C CA . GLN A 1 102 ? 17.384 -5.049 -42.704 1.00 92.25 102 GLN A CA 1
ATOM 825 C C . GLN A 1 102 ? 18.838 -5.132 -43.175 1.00 92.25 102 GLN A C 1
ATOM 827 O O . GLN A 1 102 ? 19.099 -4.901 -44.351 1.00 92.25 102 GLN A O 1
ATOM 832 N N . VAL A 1 103 ? 19.768 -5.498 -42.288 1.00 92.31 103 VAL A N 1
ATOM 833 C CA . VAL A 1 103 ? 21.179 -5.699 -42.646 1.00 92.31 103 VAL A CA 1
ATOM 834 C C . VAL A 1 103 ? 21.313 -6.814 -43.681 1.00 92.31 103 VAL A C 1
ATOM 836 O O . VAL A 1 103 ? 21.903 -6.579 -44.730 1.00 92.31 103 VAL A O 1
ATOM 839 N N . ARG A 1 104 ? 20.680 -7.975 -43.462 1.00 91.12 104 ARG A N 1
ATOM 840 C CA . ARG A 1 104 ? 20.688 -9.082 -44.438 1.00 91.12 104 ARG A CA 1
ATOM 841 C C . ARG A 1 104 ? 20.106 -8.686 -45.797 1.00 91.12 104 ARG A C 1
ATOM 843 O O . ARG A 1 104 ? 20.651 -9.053 -46.833 1.00 91.12 104 ARG A O 1
ATOM 850 N N . ASP A 1 105 ? 19.013 -7.928 -45.814 1.00 90.75 105 ASP A N 1
ATOM 851 C CA . ASP A 1 105 ? 18.409 -7.446 -47.061 1.00 90.75 105 ASP A CA 1
ATOM 852 C C . ASP A 1 105 ? 19.309 -6.447 -47.798 1.00 90.75 105 ASP A C 1
ATOM 854 O O . ASP A 1 105 ? 19.343 -6.442 -49.030 1.00 90.75 105 ASP A O 1
ATOM 858 N N . LEU A 1 106 ? 20.033 -5.595 -47.066 1.00 90.25 106 LEU A N 1
ATOM 859 C CA . LEU A 1 106 ? 21.012 -4.671 -47.639 1.00 90.25 106 LEU A CA 1
ATOM 860 C C . LEU A 1 106 ? 22.220 -5.420 -48.199 1.00 90.25 106 LEU A C 1
ATOM 862 O O . LEU A 1 106 ? 22.606 -5.160 -49.336 1.00 90.25 106 LEU A O 1
ATOM 866 N N . GLU A 1 107 ? 22.765 -6.384 -47.457 1.00 86.75 107 GLU A N 1
ATOM 867 C CA . GLU A 1 107 ? 23.838 -7.258 -47.938 1.00 86.75 107 GLU A CA 1
ATOM 868 C C . GLU A 1 107 ? 23.411 -7.968 -49.229 1.00 86.75 107 GLU A C 1
ATOM 870 O O . GLU A 1 107 ? 24.084 -7.856 -50.250 1.00 86.75 107 GLU A O 1
ATOM 875 N N . ASN A 1 108 ? 22.230 -8.590 -49.250 1.00 87.94 108 ASN A N 1
ATOM 876 C CA . ASN A 1 108 ? 21.706 -9.274 -50.436 1.00 87.94 108 ASN A CA 1
ATOM 877 C C . ASN A 1 108 ? 21.500 -8.356 -51.654 1.00 87.94 108 ASN A C 1
ATOM 879 O O . ASN A 1 108 ? 21.505 -8.844 -52.783 1.00 87.94 108 ASN A O 1
ATOM 883 N N . LYS A 1 109 ? 21.287 -7.050 -51.449 1.00 83.38 109 LYS A N 1
ATOM 884 C CA . LYS A 1 109 ? 21.192 -6.058 -52.534 1.00 83.38 109 LYS A CA 1
ATOM 885 C C . LYS A 1 109 ? 22.555 -5.605 -53.044 1.00 83.38 109 LYS A C 1
ATOM 887 O O . LYS A 1 109 ? 22.647 -5.262 -54.211 1.00 83.38 109 LYS A O 1
ATOM 892 N N . ILE A 1 110 ? 23.575 -5.582 -52.188 1.00 81.25 110 ILE A N 1
ATOM 893 C CA . ILE A 1 110 ? 24.945 -5.189 -52.553 1.00 81.25 110 ILE A CA 1
ATOM 894 C C . ILE A 1 110 ? 25.634 -6.287 -53.379 1.00 81.25 110 ILE A C 1
ATOM 896 O O . ILE A 1 110 ? 26.474 -5.984 -54.219 1.00 81.25 110 ILE A O 1
ATOM 900 N N . TRP A 1 111 ? 25.270 -7.554 -53.164 1.00 69.44 111 TRP A N 1
ATOM 901 C CA . TRP A 1 111 ? 25.831 -8.706 -53.884 1.00 69.44 111 TRP A CA 1
ATOM 902 C C . TRP A 1 111 ? 25.101 -9.073 -55.193 1.00 69.44 111 TRP A C 1
ATOM 904 O O . TRP A 1 111 ? 25.448 -10.082 -55.810 1.00 69.44 111 TRP A O 1
ATOM 914 N N . ARG A 1 112 ? 24.099 -8.292 -55.619 1.00 54.12 112 ARG A N 1
ATOM 915 C CA . ARG A 1 112 ? 23.460 -8.401 -56.943 1.00 54.12 112 ARG A CA 1
ATOM 916 C C . ARG A 1 112 ? 23.932 -7.282 -57.855 1.00 54.12 112 ARG A C 1
ATOM 918 O O . ARG A 1 112 ? 24.086 -7.572 -59.059 1.00 54.12 112 ARG A O 1
#

pLDDT: mean 74.92, std 12.36, range [39.88, 94.94]

Secondary structure (DSSP, 8-state):
--TTHHHHHHHHHHTTTHHHHHHHHHHHHHHHHHTTSS-HHHHHHHHHHHHHHHHHHHHHHHHHHHHHHHHHHHHHHHHHTT---HHHHHHHHHHHHHHHHHHHHHHHHHT-

Sequence (112 aa):
MDNNNWLQQLMILGLGTTSLVADKLKQVSDELVKDGKLHPEQAKEVIDDLVKQLQLEQQQQQQGSWDEQMQRQVRNIMQDLGVARQSEVDELRGRIDRLERQVRDLENKIWR

Radius of gyration: 31.41 Å; chains: 1; bounding box: 58×33×92 Å